Protein AF-A0A836TIP9-F1 (afdb_monomer)

Radius of gyration: 19.66 Å; Cα contacts (8 Å, |Δi|>4): 374; chains: 1; bounding box: 42×59×62 Å

Foldseek 3Di:
DDDDDDDDDDDDDDDPDPPFPFAAAEPVPNPFFFWPHWGKDADPPFQQQDKWKWFKAAAQDQADWIKIFTDPPVLHGPPDIDTWDQDPVQKIFADDDGHRDIDIDHSRIDITIIGDLQRRQVSVVARGWTKDWDDDPPHRIYIHTDTD

Solvent-accessible surface area (backbone atoms only — not comparable to full-atom values): 8125 Å² total; per-residue (Å²): 137,86,86,82,81,86,80,84,80,83,81,82,81,78,81,78,81,77,79,71,74,64,39,75,40,46,94,61,35,64,83,46,53,31,52,74,10,12,39,86,43,65,58,97,84,58,42,69,91,37,74,40,24,35,28,20,72,57,19,63,40,61,76,48,44,27,26,43,36,27,25,44,97,84,66,49,75,68,81,49,66,46,36,26,38,61,44,97,87,45,32,30,40,37,53,59,71,30,54,70,43,75,46,74,20,64,42,31,39,42,63,35,30,31,29,38,19,34,48,28,22,39,67,70,75,36,81,32,32,38,42,38,81,35,73,11,85,91,24,88,45,10,17,24,34,48,64,81

Secondary structure (DSSP, 8-state):
---PPP----------------BPPPTTTTTSTTEEEE--B--TT--TTSEEEEEESS-S-TTS--EEEEE-TTS-EEEEEEE-EE-TTSPEEE--S-BT--EEEETTBB--EEE-HHHHHHHTT-S-EEEEEEEETTEEEEEEEEE-

Sequence (148 aa):
MTYIKPVILTVLLFATYVYADTGKPSSGAKNMSGAFGTFEFAPDDHMPDDTTWWKDSDGVAPGVAGCHIGTDDKGTPNGRMFGEACLPNGLLVESNPGKDELHSHKHDFGHPDTFDCNAWCIGNGKNSGSCKVAAAPPCSQSAICACE

Nearest PDB structures (foldseek):
  5euv-assembly1_B  TM=2.109E-01  e=4.723E+00  Paracoccus sp. 32d

Mean predicted aligned error: 7.48 Å

Structure (mmCIF, N/CA/C/O backbone):
data_AF-A0A836TIP9-F1
#
_entry.id   AF-A0A836TIP9-F1
#
loop_
_atom_site.group_PDB
_atom_site.id
_atom_site.type_symbol
_atom_site.label_atom_id
_atom_site.label_alt_id
_atom_site.label_comp_id
_atom_site.label_asym_id
_atom_site.label_entity_id
_atom_site.label_seq_id
_atom_site.pdbx_PDB_ins_code
_atom_site.Cartn_x
_atom_site.Cartn_y
_atom_site.Cartn_z
_atom_site.occupancy
_atom_site.B_iso_or_equiv
_atom_site.auth_seq_id
_atom_site.auth_comp_id
_atom_site.auth_asym_id
_atom_site.auth_atom_id
_atom_site.pdbx_PDB_model_num
ATOM 1 N N . MET A 1 1 ? 24.461 -46.165 44.485 1.00 49.03 1 MET A N 1
ATOM 2 C CA . MET A 1 1 ? 23.328 -45.369 43.965 1.00 49.03 1 MET A CA 1
ATOM 3 C C . MET A 1 1 ? 23.786 -43.924 43.889 1.00 49.03 1 MET A C 1
ATOM 5 O O . MET A 1 1 ? 23.919 -43.288 44.925 1.00 49.03 1 MET A O 1
ATOM 9 N N . THR A 1 2 ? 24.134 -43.449 42.695 1.00 46.78 2 THR A N 1
ATOM 10 C CA . THR A 1 2 ? 24.711 -42.112 42.483 1.00 46.78 2 THR A CA 1
ATOM 11 C C . THR A 1 2 ? 23.613 -41.200 41.945 1.00 46.78 2 THR A C 1
ATOM 13 O O . THR A 1 2 ? 23.052 -41.472 40.888 1.00 46.78 2 THR A O 1
ATOM 16 N N . TYR A 1 3 ? 23.254 -40.172 42.713 1.00 53.59 3 TYR A N 1
ATOM 17 C CA . TYR A 1 3 ? 22.139 -39.269 42.429 1.00 53.59 3 TYR A CA 1
ATOM 18 C C . TYR A 1 3 ? 22.643 -38.079 41.600 1.00 53.59 3 TYR A C 1
ATOM 20 O O . TYR A 1 3 ? 23.408 -37.257 42.103 1.00 53.59 3 TYR A O 1
ATOM 28 N N . ILE A 1 4 ? 22.250 -37.995 40.327 1.00 57.66 4 ILE A N 1
ATOM 29 C CA . ILE A 1 4 ? 22.597 -36.882 39.430 1.00 57.66 4 ILE A CA 1
ATOM 30 C C . ILE A 1 4 ? 21.482 -35.834 39.532 1.00 57.66 4 ILE A C 1
ATOM 32 O O . ILE A 1 4 ? 20.326 -36.123 39.227 1.00 57.66 4 ILE A O 1
ATOM 36 N N . LYS A 1 5 ? 21.812 -34.623 39.997 1.00 50.84 5 LYS A N 1
ATOM 37 C CA . LYS A 1 5 ? 20.870 -33.493 40.043 1.00 50.84 5 LYS A CA 1
ATOM 38 C C . LYS A 1 5 ? 20.719 -32.872 38.645 1.00 50.84 5 LYS A C 1
ATOM 40 O O . LYS A 1 5 ? 21.742 -32.592 38.022 1.00 50.84 5 LYS A O 1
ATOM 45 N N . PRO A 1 6 ? 19.493 -32.596 38.168 1.00 57.94 6 PRO A N 1
ATOM 46 C CA . PRO A 1 6 ? 19.292 -31.856 36.930 1.00 57.94 6 PRO A CA 1
ATOM 47 C C . PRO A 1 6 ? 19.599 -30.368 37.147 1.00 57.94 6 PRO A C 1
ATOM 49 O O . PRO A 1 6 ? 19.081 -29.740 38.071 1.00 57.94 6 PRO A O 1
ATOM 52 N N . VAL A 1 7 ? 20.452 -29.809 36.289 1.00 65.69 7 VAL A N 1
ATOM 53 C CA . VAL A 1 7 ? 20.685 -28.364 36.184 1.00 65.69 7 VAL A CA 1
ATOM 54 C C . VAL A 1 7 ? 19.628 -27.810 35.234 1.00 65.69 7 VAL A C 1
ATOM 56 O O . VAL A 1 7 ? 19.637 -28.115 34.044 1.00 65.69 7 VAL A O 1
ATOM 59 N N . ILE A 1 8 ? 18.692 -27.028 35.768 1.00 61.84 8 ILE A N 1
ATOM 60 C CA . ILE A 1 8 ? 17.703 -26.297 34.973 1.00 61.84 8 ILE A CA 1
ATOM 61 C C . ILE A 1 8 ? 18.409 -25.063 34.406 1.00 61.84 8 ILE A C 1
ATOM 63 O O . ILE A 1 8 ? 18.717 -24.123 35.136 1.00 61.84 8 ILE A O 1
ATOM 67 N N . LEU A 1 9 ? 18.711 -25.100 33.109 1.00 58.06 9 LEU A N 1
ATOM 68 C CA . LEU A 1 9 ? 19.253 -23.971 32.360 1.00 58.06 9 LEU A CA 1
ATOM 69 C C . LEU A 1 9 ? 18.089 -23.089 31.891 1.00 58.06 9 LEU A C 1
ATOM 71 O O . LEU A 1 9 ? 17.442 -23.377 30.886 1.00 58.06 9 LEU A O 1
ATOM 75 N N . THR A 1 10 ? 17.804 -22.025 32.636 1.00 62.22 10 THR A N 1
ATOM 76 C CA . THR A 1 10 ? 16.817 -21.012 32.248 1.00 62.22 10 THR A CA 1
ATOM 77 C C . THR A 1 10 ? 17.417 -20.122 31.160 1.00 62.22 10 THR A C 1
ATOM 79 O O . THR A 1 10 ? 18.229 -19.244 31.442 1.00 62.22 10 THR A O 1
ATOM 82 N N . VAL A 1 11 ? 17.039 -20.358 29.904 1.00 58.16 11 VAL A N 1
ATOM 83 C CA . VAL A 1 11 ? 17.400 -19.489 28.776 1.00 58.16 11 VAL A CA 1
ATOM 84 C C . VAL A 1 11 ? 16.455 -18.285 28.780 1.00 58.16 11 VAL A C 1
ATOM 86 O O . VAL A 1 11 ? 15.288 -18.393 28.410 1.00 58.16 11 VAL A O 1
ATOM 89 N N . LEU A 1 12 ? 16.955 -17.137 29.238 1.00 53.97 12 LEU A N 1
ATOM 90 C CA . LEU A 1 12 ? 16.297 -15.837 29.096 1.00 53.97 12 LEU A CA 1
ATOM 91 C C . LEU A 1 12 ? 16.395 -15.389 27.631 1.00 53.97 12 LEU A C 1
ATOM 93 O O . LEU A 1 12 ? 17.430 -14.898 27.186 1.00 53.97 12 LEU A O 1
ATOM 97 N N . LEU A 1 13 ? 15.310 -15.581 26.880 1.00 55.62 13 LEU A N 1
ATOM 98 C CA . LEU A 1 13 ? 15.111 -14.990 25.558 1.00 55.62 13 LEU A CA 1
ATOM 99 C C . LEU A 1 13 ? 14.808 -13.495 25.728 1.00 55.62 13 LEU A C 1
ATOM 101 O O . LEU A 1 13 ? 13.690 -13.109 26.065 1.00 55.62 13 LEU A O 1
ATOM 105 N N . PHE A 1 14 ? 15.814 -12.650 25.509 1.00 46.56 14 PHE A N 1
ATOM 106 C CA . PHE A 1 14 ? 15.609 -11.217 25.330 1.00 46.56 14 PHE A CA 1
ATOM 107 C C . PHE A 1 14 ? 15.032 -10.981 23.931 1.00 46.56 14 PHE A C 1
ATOM 109 O O . PHE A 1 14 ? 15.737 -11.109 22.934 1.00 46.56 14 PHE A O 1
ATOM 116 N N . ALA A 1 15 ? 13.742 -10.652 23.856 1.00 51.72 15 ALA A N 1
ATOM 117 C CA . ALA A 1 15 ? 13.136 -10.131 22.638 1.00 51.72 15 ALA A CA 1
ATOM 118 C C . ALA A 1 15 ? 13.624 -8.690 22.432 1.00 51.72 15 ALA A C 1
ATOM 120 O O . ALA A 1 15 ? 13.203 -7.770 23.133 1.00 51.72 15 ALA A O 1
ATOM 121 N N . THR A 1 16 ? 14.549 -8.491 21.498 1.00 42.03 16 THR A N 1
ATOM 122 C CA . THR A 1 16 ? 14.927 -7.158 21.027 1.00 42.03 16 THR A CA 1
ATOM 123 C C . THR A 1 16 ? 13.823 -6.650 20.104 1.00 42.03 16 THR A C 1
ATOM 125 O O . THR A 1 16 ? 13.744 -7.062 18.949 1.00 42.03 16 THR A O 1
ATOM 128 N N . TYR A 1 17 ? 12.953 -5.776 20.610 1.00 46.53 17 TYR A N 1
ATOM 129 C CA . TYR A 1 17 ? 12.055 -4.992 19.764 1.00 46.53 17 TYR A CA 1
ATOM 130 C C . TYR A 1 17 ? 12.893 -3.936 19.045 1.00 46.53 17 TYR A C 1
ATOM 132 O O . TYR A 1 17 ? 13.290 -2.936 19.642 1.00 46.53 17 TYR A O 1
ATOM 140 N N . VAL A 1 18 ? 13.205 -4.180 17.775 1.00 46.28 18 VAL A N 1
ATOM 141 C CA . VAL A 1 18 ? 13.721 -3.139 16.887 1.00 46.28 18 VAL A CA 1
ATOM 142 C C . VAL A 1 18 ? 12.544 -2.205 16.614 1.00 46.28 18 VAL A C 1
ATOM 144 O O . VAL A 1 18 ? 11.638 -2.550 15.861 1.00 46.28 18 VAL A O 1
ATOM 147 N N . TYR A 1 19 ? 12.508 -1.054 17.287 1.00 47.47 19 TYR A N 1
ATOM 148 C CA . TYR A 1 19 ? 11.663 0.055 16.853 1.00 47.47 19 TYR A CA 1
ATOM 149 C C . TYR A 1 19 ? 12.252 0.540 15.530 1.00 47.47 19 TYR A C 1
ATOM 151 O O . TYR A 1 19 ? 13.293 1.194 15.524 1.00 47.47 19 TYR A O 1
ATOM 159 N N . ALA A 1 20 ? 11.639 0.146 14.414 1.00 53.72 20 ALA A N 1
ATOM 160 C CA . ALA A 1 20 ? 11.906 0.785 13.137 1.00 53.72 20 ALA A CA 1
ATOM 161 C C . ALA A 1 20 ? 11.598 2.281 13.301 1.00 53.72 20 ALA A C 1
ATOM 163 O O . ALA A 1 20 ? 10.535 2.629 13.819 1.00 53.72 20 ALA A O 1
ATOM 164 N N . ASP A 1 21 ? 12.542 3.147 12.929 1.00 56.69 21 ASP A N 1
ATOM 165 C CA . ASP A 1 21 ? 12.323 4.593 12.889 1.00 56.69 21 ASP A CA 1
ATOM 166 C C . ASP A 1 21 ? 11.126 4.850 11.966 1.00 56.69 21 ASP A C 1
ATOM 168 O O . ASP A 1 21 ? 11.214 4.674 10.749 1.00 56.69 21 ASP A O 1
ATOM 172 N N . THR A 1 22 ? 9.976 5.204 12.540 1.00 69.75 22 THR A N 1
ATOM 173 C CA . THR A 1 22 ? 8.796 5.529 11.745 1.00 69.75 22 THR A CA 1
ATOM 174 C C . THR A 1 22 ? 9.031 6.889 11.100 1.00 69.75 22 THR A C 1
ATOM 176 O O . THR A 1 22 ? 9.072 7.918 11.784 1.00 69.75 22 THR A O 1
ATOM 179 N N . GLY A 1 23 ? 9.197 6.899 9.781 1.00 89.25 23 GLY A N 1
ATOM 180 C CA . GLY A 1 23 ? 9.174 8.111 8.977 1.00 89.25 23 GLY A CA 1
ATOM 181 C C . GLY A 1 23 ? 7.824 8.821 9.085 1.00 89.25 23 GLY A C 1
ATOM 182 O O . GLY A 1 23 ? 6.843 8.285 9.597 1.00 89.25 23 GLY A O 1
ATOM 183 N N . LYS A 1 24 ? 7.753 10.062 8.601 1.00 94.94 24 LYS A N 1
ATOM 184 C CA . LYS A 1 24 ? 6.472 10.782 8.533 1.00 94.94 24 LYS A CA 1
ATOM 185 C C . LYS A 1 24 ? 5.544 10.081 7.536 1.00 94.94 24 LYS A C 1
ATOM 187 O O . LYS A 1 24 ? 6.061 9.578 6.543 1.00 94.94 24 LYS A O 1
ATOM 192 N N . PRO A 1 25 ? 4.216 10.113 7.739 1.00 96.94 25 PRO A N 1
ATOM 193 C CA . PRO A 1 25 ? 3.302 9.540 6.762 1.00 96.94 25 PRO A CA 1
ATOM 194 C C . PRO A 1 25 ? 3.483 10.172 5.377 1.00 96.94 25 PRO A C 1
ATOM 196 O O . PRO A 1 25 ? 3.861 11.351 5.266 1.00 96.94 25 PRO A O 1
ATOM 199 N N . SER A 1 26 ? 3.176 9.406 4.334 1.00 96.44 26 SER A N 1
ATOM 200 C CA . SER A 1 26 ? 3.235 9.859 2.946 1.00 96.44 26 SER A CA 1
ATOM 201 C C . SER A 1 26 ? 2.318 11.058 2.681 1.00 96.44 26 SER A C 1
ATOM 203 O O . SER A 1 26 ? 1.470 11.449 3.490 1.00 96.44 26 SER A O 1
ATOM 205 N N . SER A 1 27 ? 2.471 11.678 1.509 1.00 95.75 27 SER A N 1
ATOM 206 C CA . SER A 1 27 ? 1.610 12.786 1.080 1.00 95.75 27 SER A CA 1
ATOM 207 C C . SER A 1 27 ? 0.122 12.422 1.096 1.00 95.75 27 SER A C 1
ATOM 209 O O . SER A 1 27 ? -0.679 13.290 1.458 1.00 95.75 27 SER A O 1
ATOM 211 N N . GLY A 1 28 ? -0.220 11.178 0.742 1.00 95.31 28 GLY A N 1
ATOM 212 C CA . GLY A 1 28 ? -1.579 10.637 0.792 1.00 95.31 28 GLY A CA 1
ATOM 213 C C . GLY A 1 28 ? -2.066 10.401 2.222 1.00 95.31 28 GLY A C 1
ATOM 214 O O . GLY A 1 28 ? -3.196 10.758 2.547 1.00 95.31 28 GLY A O 1
ATOM 215 N N . ALA A 1 29 ? -1.193 9.913 3.108 1.00 97.44 29 ALA A N 1
ATOM 216 C CA . ALA A 1 29 ? -1.560 9.517 4.468 1.00 97.44 29 ALA A CA 1
ATOM 217 C C . ALA A 1 29 ? -1.519 10.643 5.520 1.00 97.44 29 ALA A C 1
ATOM 219 O O . ALA A 1 29 ? -2.219 10.567 6.526 1.00 97.44 29 ALA A O 1
ATOM 220 N N . LYS A 1 30 ? -0.733 11.712 5.326 1.00 96.06 30 LYS A N 1
ATOM 221 C CA . LYS A 1 30 ? -0.373 12.704 6.376 1.00 96.06 30 LYS A CA 1
ATOM 222 C C . LYS A 1 30 ? -1.511 13.376 7.148 1.00 96.06 30 LYS A C 1
ATOM 224 O O . LYS A 1 30 ? -1.259 13.923 8.215 1.00 96.06 30 LYS A O 1
ATOM 229 N N . ASN A 1 31 ? -2.728 13.385 6.611 1.00 96.75 31 ASN A N 1
ATOM 230 C CA . ASN A 1 31 ? -3.899 13.984 7.259 1.00 96.75 31 ASN A CA 1
ATOM 231 C C . ASN A 1 31 ? -4.996 12.953 7.569 1.00 96.75 31 ASN A C 1
ATOM 233 O O . ASN A 1 31 ? -6.099 13.334 7.960 1.00 96.75 31 ASN A O 1
ATOM 237 N N . MET A 1 32 ? -4.726 11.665 7.363 1.00 98.00 32 MET A N 1
ATOM 238 C CA . MET A 1 32 ? -5.675 10.589 7.617 1.00 98.00 32 MET A CA 1
ATOM 239 C C . MET A 1 32 ? -5.589 10.156 9.079 1.00 98.00 32 MET A C 1
ATOM 241 O O . MET A 1 32 ? -4.506 10.002 9.644 1.00 98.00 32 MET A O 1
ATOM 245 N N . SER A 1 33 ? -6.744 9.943 9.708 1.00 98.19 33 SER A N 1
ATOM 246 C CA . SER A 1 33 ? -6.790 9.360 11.048 1.00 98.19 33 SER A CA 1
ATOM 247 C C . SER A 1 33 ? -6.138 7.979 11.047 1.00 98.19 33 SER A C 1
ATOM 249 O O . SER A 1 33 ? -6.327 7.205 10.116 1.00 98.19 33 SER A O 1
ATOM 251 N N . GLY A 1 34 ? -5.368 7.675 12.090 1.00 97.69 34 GLY A N 1
ATOM 252 C CA . GLY A 1 34 ? -4.674 6.394 12.219 1.00 97.69 34 GLY A CA 1
ATOM 253 C C . GLY A 1 34 ? -3.371 6.267 11.429 1.00 97.69 34 GLY A C 1
ATOM 254 O O . GLY A 1 34 ? -2.675 5.286 11.653 1.00 97.69 34 GLY A O 1
ATOM 255 N N . ALA A 1 35 ? -2.989 7.228 10.582 1.00 97.88 35 ALA A N 1
ATOM 256 C CA . ALA A 1 35 ? -1.685 7.198 9.919 1.00 97.88 35 ALA A CA 1
ATOM 257 C C . ALA A 1 35 ? -0.549 7.386 10.944 1.00 97.88 35 ALA A C 1
ATOM 259 O O . ALA A 1 35 ? -0.401 8.463 11.529 1.00 97.88 35 ALA A O 1
ATOM 260 N N . PHE A 1 36 ? 0.252 6.343 11.168 1.00 95.31 36 PHE A N 1
ATOM 261 C CA . PHE A 1 36 ? 1.358 6.350 12.131 1.00 95.31 36 PHE A CA 1
ATOM 262 C C . PHE A 1 36 ? 2.671 6.849 11.536 1.00 95.31 36 PHE A C 1
ATOM 264 O O . PHE A 1 36 ? 3.477 7.450 12.244 1.00 95.31 36 PHE A O 1
ATOM 271 N N . GLY A 1 37 ? 2.878 6.622 10.244 1.00 95.62 37 GLY A N 1
ATOM 272 C CA . GLY A 1 37 ? 4.136 6.922 9.581 1.00 95.62 37 GLY A CA 1
ATOM 273 C C . GLY A 1 37 ? 4.510 5.861 8.568 1.00 95.62 37 GLY A C 1
ATOM 274 O O . GLY A 1 37 ? 3.783 4.887 8.386 1.00 95.62 37 GLY A O 1
ATOM 275 N N . THR A 1 38 ? 5.663 6.044 7.942 1.00 96.62 38 THR A N 1
ATOM 276 C CA . THR A 1 38 ? 6.239 5.059 7.028 1.00 96.62 38 THR A CA 1
ATOM 277 C C . THR A 1 38 ? 7.329 4.250 7.716 1.00 96.62 38 THR A C 1
ATOM 279 O O . THR A 1 38 ? 7.915 4.701 8.697 1.00 96.62 38 THR A O 1
ATOM 282 N N . PHE A 1 39 ? 7.677 3.090 7.178 1.00 95.12 39 PHE A N 1
ATOM 283 C CA . PHE A 1 39 ? 8.872 2.347 7.587 1.00 95.12 39 PHE A CA 1
ATOM 284 C C . PHE A 1 39 ? 9.564 1.766 6.360 1.00 95.12 39 PHE A C 1
ATOM 286 O O . PHE A 1 39 ? 8.929 1.575 5.330 1.00 95.12 39 PHE A O 1
ATOM 293 N N . GLU A 1 40 ? 10.863 1.510 6.463 1.00 95.44 40 GLU A N 1
ATOM 294 C CA . GLU A 1 40 ? 11.612 0.872 5.384 1.00 95.44 40 GLU A CA 1
ATOM 295 C C . GLU A 1 40 ? 11.208 -0.605 5.260 1.00 95.44 40 GLU A C 1
ATOM 297 O O . GLU A 1 40 ? 11.203 -1.345 6.248 1.00 95.44 40 GLU A O 1
ATOM 302 N N . PHE A 1 41 ? 10.868 -1.033 4.047 1.00 94.25 41 PHE A N 1
ATOM 303 C CA . PHE A 1 41 ? 10.451 -2.400 3.748 1.00 94.25 41 PHE A CA 1
ATOM 304 C C . PHE A 1 41 ? 11.129 -2.909 2.478 1.00 94.25 41 PHE A C 1
ATOM 306 O O . PHE A 1 41 ? 11.214 -2.190 1.485 1.00 94.25 41 PHE A O 1
ATOM 313 N N . ALA A 1 42 ? 11.562 -4.167 2.505 1.00 94.00 42 ALA A N 1
ATOM 314 C CA . ALA A 1 42 ? 12.038 -4.899 1.340 1.00 94.00 42 ALA A CA 1
ATOM 315 C C . ALA A 1 42 ? 11.129 -6.115 1.100 1.00 94.00 42 ALA A C 1
ATOM 317 O O . ALA A 1 42 ? 10.801 -6.808 2.068 1.00 94.00 42 ALA A O 1
ATOM 318 N N . PRO A 1 43 ? 10.741 -6.398 -0.155 1.00 92.06 43 PRO A N 1
ATOM 319 C CA . PRO A 1 43 ? 9.979 -7.598 -0.482 1.00 92.06 43 PRO A CA 1
ATOM 320 C C . PRO A 1 43 ? 10.846 -8.862 -0.360 1.00 92.06 43 PRO A C 1
ATOM 322 O O . PRO A 1 43 ? 12.073 -8.793 -0.352 1.00 92.06 43 PRO A O 1
ATOM 325 N N . ASP A 1 44 ? 10.220 -10.040 -0.307 1.00 91.19 44 ASP A N 1
ATOM 326 C CA . ASP A 1 44 ? 10.933 -11.322 -0.159 1.00 91.19 44 ASP A CA 1
ATOM 327 C C . ASP A 1 44 ? 11.899 -11.622 -1.323 1.00 91.19 44 ASP A C 1
ATOM 329 O O . ASP A 1 44 ? 12.903 -12.314 -1.149 1.00 91.19 44 ASP A O 1
ATOM 333 N N . ASP A 1 45 ? 11.606 -11.097 -2.514 1.00 92.81 45 ASP A N 1
ATOM 334 C CA . 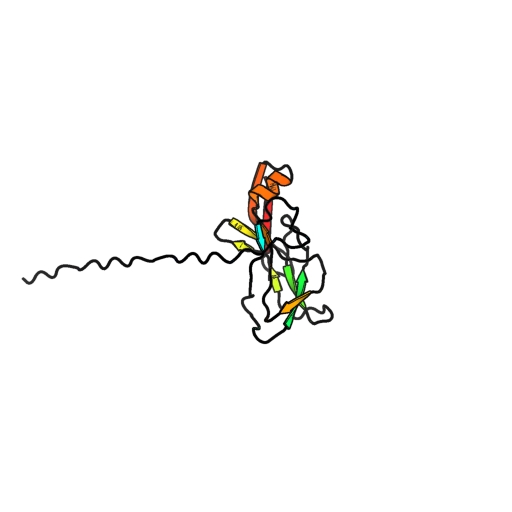ASP A 1 45 ? 12.423 -11.200 -3.725 1.00 92.81 45 ASP A CA 1
ATOM 335 C C . ASP A 1 45 ? 13.352 -9.985 -3.917 1.00 92.81 45 ASP A C 1
ATOM 337 O O . ASP A 1 45 ? 13.627 -9.574 -5.045 1.00 92.81 45 ASP A O 1
ATOM 341 N N . HIS A 1 46 ? 13.817 -9.420 -2.800 1.00 95.69 46 HIS A N 1
ATOM 342 C CA . HIS A 1 46 ? 14.628 -8.209 -2.715 1.00 95.69 46 HIS A CA 1
ATOM 343 C C . HIS A 1 46 ? 15.802 -8.152 -3.708 1.00 95.69 46 HIS A C 1
ATOM 345 O O . HIS A 1 46 ? 16.606 -9.085 -3.805 1.00 95.69 46 HIS A O 1
ATOM 351 N N . MET A 1 47 ? 15.955 -7.002 -4.371 1.00 96.00 47 MET A N 1
ATOM 352 C CA . MET A 1 47 ? 17.037 -6.708 -5.320 1.00 96.00 47 MET A CA 1
ATOM 353 C C . MET A 1 47 ? 17.937 -5.560 -4.808 1.00 96.00 47 MET A C 1
ATOM 355 O O . MET A 1 47 ? 17.763 -4.409 -5.212 1.00 96.00 47 MET A O 1
ATOM 359 N N . PRO A 1 48 ? 18.923 -5.836 -3.931 1.00 94.81 48 PRO A N 1
ATOM 360 C CA . PRO A 1 48 ? 19.651 -4.798 -3.184 1.00 94.81 48 PRO A CA 1
ATOM 361 C C . PRO A 1 48 ? 20.517 -3.878 -4.056 1.00 94.81 48 PRO A C 1
ATOM 363 O O . PRO A 1 48 ? 20.809 -2.745 -3.674 1.00 94.81 48 PRO A O 1
ATOM 366 N N . ASP A 1 49 ? 20.938 -4.344 -5.230 1.00 97.19 49 ASP A N 1
ATOM 367 C CA . ASP A 1 49 ? 21.812 -3.589 -6.133 1.00 97.19 49 ASP A CA 1
ATOM 368 C C . ASP A 1 49 ? 21.036 -2.817 -7.217 1.00 97.19 49 ASP A C 1
ATOM 370 O O . ASP A 1 49 ? 21.638 -2.055 -7.977 1.00 97.19 49 ASP A O 1
ATOM 374 N N . ASP A 1 50 ? 19.706 -2.953 -7.260 1.00 95.94 50 ASP A N 1
ATOM 375 C CA . ASP A 1 50 ? 18.867 -2.416 -8.330 1.00 95.94 50 ASP A CA 1
ATOM 376 C C . ASP A 1 50 ? 17.978 -1.247 -7.880 1.00 95.94 50 ASP A C 1
ATOM 378 O O . ASP A 1 50 ? 17.607 -1.080 -6.716 1.00 95.94 50 ASP A O 1
ATOM 382 N N . THR A 1 51 ? 17.618 -0.403 -8.849 1.00 97.56 51 THR A N 1
ATOM 383 C CA . THR A 1 51 ? 16.462 0.491 -8.718 1.00 97.56 51 THR A CA 1
ATOM 384 C C . THR A 1 51 ? 15.272 -0.189 -9.363 1.00 97.56 51 THR A C 1
ATOM 386 O O . THR A 1 51 ? 15.290 -0.474 -10.561 1.00 97.56 51 THR A O 1
ATOM 389 N N . THR A 1 52 ? 14.242 -0.437 -8.571 1.00 98.19 52 THR A N 1
ATOM 390 C CA . THR A 1 52 ? 13.033 -1.130 -9.010 1.00 98.19 52 THR A CA 1
ATOM 391 C C . THR A 1 52 ? 11.894 -0.134 -9.151 1.00 98.19 52 THR A C 1
ATOM 393 O O . THR A 1 52 ? 11.950 0.970 -8.609 1.00 98.19 52 THR A O 1
ATOM 396 N N . TRP A 1 53 ? 10.892 -0.480 -9.951 1.00 98.50 53 TRP A N 1
ATOM 397 C CA . TRP A 1 53 ? 9.783 0.407 -10.280 1.00 98.50 53 TRP A CA 1
ATOM 398 C C . TRP A 1 53 ? 8.473 -0.259 -9.930 1.00 98.50 53 TRP A C 1
ATOM 400 O O . TRP A 1 53 ? 8.327 -1.469 -10.109 1.00 98.50 53 TRP A O 1
ATOM 410 N N . TRP A 1 54 ? 7.537 0.535 -9.431 1.00 98.19 54 TRP A N 1
ATOM 411 C CA . TRP A 1 54 ? 6.302 0.022 -8.876 1.00 98.19 54 TRP A CA 1
ATOM 412 C C . TRP A 1 54 ? 5.130 0.952 -9.146 1.00 98.19 54 TRP A C 1
ATOM 414 O O . TRP A 1 54 ? 5.286 2.159 -9.366 1.00 98.19 54 TRP A O 1
ATOM 424 N N . LYS A 1 55 ? 3.939 0.363 -9.112 1.00 97.94 55 LYS A N 1
ATOM 425 C CA . LYS A 1 55 ? 2.653 1.053 -9.093 1.00 97.94 55 LYS A CA 1
ATOM 426 C C . LYS A 1 55 ? 1.774 0.451 -8.023 1.00 97.94 55 LYS A C 1
ATOM 428 O O . LYS A 1 55 ? 1.854 -0.743 -7.751 1.00 97.94 55 LYS A O 1
ATOM 433 N N . ASP A 1 56 ? 0.892 1.280 -7.499 1.00 96.88 56 ASP A N 1
ATOM 434 C CA . ASP A 1 56 ? -0.107 0.848 -6.543 1.00 96.88 56 ASP A CA 1
ATOM 435 C C . ASP A 1 56 ? -1.497 0.754 -7.184 1.00 96.88 56 ASP A C 1
ATOM 437 O O . ASP A 1 56 ? -1.853 1.569 -8.039 1.00 96.88 56 ASP A O 1
ATOM 441 N N . SER A 1 57 ? -2.283 -0.247 -6.806 1.00 97.44 57 SER A N 1
ATOM 442 C CA . SER A 1 57 ? -3.575 -0.543 -7.437 1.00 97.44 57 SER A CA 1
ATOM 443 C C . SER A 1 57 ? -4.726 0.338 -6.938 1.00 97.44 57 SER A C 1
ATOM 445 O O . SER A 1 57 ? -5.738 0.523 -7.628 1.00 97.44 57 SER A O 1
ATOM 447 N N . ASP A 1 58 ? -4.576 0.896 -5.749 1.00 96.81 58 ASP A N 1
ATOM 448 C CA . ASP A 1 58 ? -5.576 1.652 -4.999 1.00 96.81 58 ASP A CA 1
ATOM 449 C C . ASP A 1 58 ? -5.001 2.922 -4.372 1.00 96.81 58 ASP A C 1
ATOM 451 O O . ASP A 1 58 ? -5.758 3.876 -4.168 1.00 96.81 58 ASP A O 1
ATOM 455 N N . GLY A 1 59 ? -3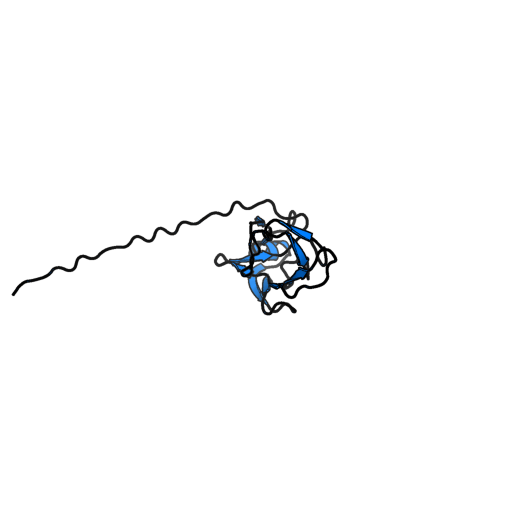.675 3.004 -4.225 1.00 96.62 59 GLY A N 1
ATOM 456 C CA . GLY A 1 59 ? -3.025 4.125 -3.557 1.00 96.62 59 GLY A CA 1
ATOM 457 C C . GLY A 1 59 ? -3.278 4.051 -2.057 1.00 96.62 59 GLY A C 1
ATOM 458 O O . GLY A 1 59 ? -3.701 3.026 -1.557 1.00 96.62 59 GLY A O 1
ATOM 459 N N . VAL A 1 60 ? -3.117 5.175 -1.353 1.00 97.94 60 VAL A N 1
ATOM 460 C CA . VAL A 1 60 ? -3.399 5.225 0.091 1.00 97.94 60 VAL A CA 1
ATOM 461 C C . VAL A 1 60 ? -4.915 5.203 0.343 1.00 97.94 60 VAL A C 1
ATOM 463 O O . VAL A 1 60 ? -5.577 6.250 0.388 1.00 97.94 60 VAL A O 1
ATOM 466 N N . ALA A 1 61 ? -5.475 4.013 0.501 1.00 98.19 61 ALA A N 1
ATOM 467 C CA . ALA A 1 61 ? -6.874 3.705 0.723 1.00 98.19 61 ALA A CA 1
ATOM 468 C C . ALA A 1 61 ? -7.075 2.526 1.712 1.00 98.19 61 ALA A C 1
ATOM 470 O O . ALA A 1 61 ? -7.637 1.511 1.310 1.00 98.19 61 ALA A O 1
ATOM 471 N N . PRO A 1 62 ? -6.881 2.708 3.040 1.00 98.44 62 PRO A N 1
ATOM 472 C CA . PRO A 1 62 ? -6.939 1.623 4.035 1.00 98.44 62 PRO A CA 1
ATOM 473 C C . PRO A 1 62 ? -8.218 0.779 4.079 1.00 98.44 62 PRO A C 1
ATOM 475 O O . PRO A 1 62 ? -8.248 -0.273 4.701 1.00 98.44 62 PRO A O 1
ATOM 478 N N . GLY A 1 63 ? -9.323 1.238 3.490 1.00 98.38 63 GLY A N 1
ATOM 479 C CA . GLY A 1 63 ? -10.568 0.466 3.389 1.00 98.38 63 GLY A CA 1
ATOM 480 C C . GLY A 1 63 ? -10.682 -0.403 2.131 1.00 98.38 63 GLY A C 1
ATOM 481 O O . GLY A 1 63 ? -11.712 -1.054 1.943 1.00 98.38 63 GLY A O 1
ATOM 482 N N . VAL A 1 64 ? -9.691 -0.367 1.246 1.00 98.31 64 VAL A N 1
ATOM 483 C CA . VAL A 1 64 ? -9.623 -1.068 -0.037 1.00 98.31 64 VAL A CA 1
ATOM 484 C C . VAL A 1 64 ? -8.394 -1.962 0.006 1.00 98.31 64 VAL A C 1
ATOM 486 O O . VAL A 1 64 ? -7.407 -1.609 0.621 1.00 98.31 64 VAL A O 1
ATOM 489 N N . ALA A 1 65 ? -8.508 -3.171 -0.541 1.00 97.75 65 ALA A N 1
ATOM 490 C CA . ALA A 1 65 ? -7.403 -4.115 -0.515 1.00 97.75 65 ALA A CA 1
ATOM 491 C C . ALA A 1 65 ? -6.472 -3.818 -1.692 1.00 97.75 65 ALA A C 1
ATOM 493 O O . ALA A 1 65 ? -6.882 -4.022 -2.845 1.00 97.75 65 ALA A O 1
ATOM 494 N N . GLY A 1 66 ? -5.249 -3.393 -1.389 1.00 97.19 66 GLY A N 1
ATOM 495 C CA . GLY A 1 66 ? -4.272 -2.970 -2.380 1.00 97.19 66 GLY A CA 1
ATOM 496 C C . GLY A 1 66 ? -3.336 -4.055 -2.878 1.00 97.19 66 GLY A C 1
ATOM 497 O O . GLY A 1 66 ? -3.286 -5.180 -2.369 1.00 97.19 66 GLY A O 1
ATOM 498 N N . CYS A 1 67 ? -2.583 -3.724 -3.918 1.00 97.00 67 CYS A N 1
ATOM 499 C CA . CYS A 1 67 ? -1.547 -4.570 -4.489 1.00 97.00 67 CYS A CA 1
ATOM 500 C C . CYS A 1 67 ? -0.466 -3.681 -5.092 1.00 97.00 67 CYS A C 1
ATOM 502 O O . CYS A 1 67 ? -0.717 -2.910 -6.022 1.00 97.00 67 CYS A O 1
ATOM 504 N N . HIS A 1 68 ? 0.753 -3.847 -4.594 1.00 97.00 68 HIS A N 1
ATOM 505 C CA . HIS A 1 68 ? 1.929 -3.165 -5.093 1.00 97.00 68 HIS A CA 1
ATOM 506 C C . HIS A 1 68 ? 2.523 -3.986 -6.238 1.00 97.00 68 HIS A C 1
ATOM 508 O O . HIS A 1 68 ? 3.005 -5.104 -6.044 1.00 97.00 68 HIS A O 1
ATOM 514 N N . ILE A 1 69 ? 2.436 -3.462 -7.456 1.00 97.94 69 ILE A N 1
ATOM 515 C CA . ILE A 1 69 ? 2.734 -4.177 -8.698 1.00 97.94 69 ILE A CA 1
ATOM 516 C C . ILE A 1 69 ? 4.086 -3.714 -9.224 1.00 97.94 69 ILE A C 1
ATOM 518 O O . ILE A 1 69 ? 4.271 -2.534 -9.526 1.00 97.94 69 ILE A O 1
ATOM 522 N N . GLY A 1 70 ? 5.019 -4.651 -9.370 1.00 97.94 70 GLY A N 1
ATOM 523 C CA . GLY A 1 70 ? 6.338 -4.384 -9.924 1.00 97.94 70 GLY A CA 1
ATOM 524 C C . GLY A 1 70 ? 6.266 -4.139 -11.423 1.00 97.94 70 GLY A C 1
ATOM 525 O O . GLY A 1 70 ? 5.592 -4.860 -12.167 1.00 97.94 70 GLY A O 1
ATOM 526 N N . THR A 1 71 ? 6.983 -3.121 -11.881 1.00 98.44 71 THR A N 1
ATOM 527 C CA . THR A 1 71 ? 7.034 -2.691 -13.275 1.00 98.44 71 THR A CA 1
ATOM 528 C C . THR A 1 71 ? 8.464 -2.445 -13.760 1.00 98.44 71 THR A C 1
ATOM 530 O O . THR A 1 71 ? 9.433 -2.528 -13.005 1.00 98.44 71 THR A O 1
ATOM 533 N N . ASP A 1 72 ? 8.610 -2.155 -15.050 1.00 98.19 72 ASP A N 1
ATOM 534 C CA . ASP A 1 72 ? 9.763 -1.426 -15.583 1.00 98.19 72 ASP A CA 1
ATOM 535 C C . ASP A 1 72 ? 9.611 0.099 -15.377 1.00 98.19 72 ASP A C 1
ATOM 537 O O . ASP A 1 72 ? 8.609 0.579 -14.835 1.00 98.19 72 ASP A O 1
ATOM 541 N N . ASP A 1 73 ? 10.593 0.869 -15.850 1.00 98.19 73 ASP A N 1
ATOM 542 C CA . ASP A 1 73 ? 10.630 2.340 -15.803 1.00 98.19 73 ASP A CA 1
ATOM 543 C C . ASP A 1 73 ? 9.580 3.032 -16.694 1.00 98.19 73 ASP A C 1
ATOM 545 O O . ASP A 1 73 ? 9.456 4.258 -16.696 1.00 98.19 73 ASP A O 1
ATOM 549 N N . LYS A 1 74 ? 8.801 2.256 -17.452 1.00 98.06 74 LYS A N 1
ATOM 550 C CA . LYS A 1 74 ? 7.693 2.713 -18.302 1.00 98.06 74 LYS A CA 1
ATOM 551 C C . LYS A 1 74 ? 6.340 2.263 -17.756 1.00 98.06 74 LYS A C 1
ATOM 553 O O . LYS A 1 74 ? 5.303 2.580 -18.343 1.00 98.06 74 LYS A O 1
ATOM 558 N N . GLY A 1 75 ? 6.327 1.560 -16.625 1.00 97.50 75 GLY A N 1
ATOM 559 C CA . GLY A 1 75 ? 5.119 1.075 -15.978 1.00 97.50 75 GLY A CA 1
ATOM 560 C C . GLY A 1 75 ? 4.540 -0.203 -16.585 1.00 97.50 75 GLY A C 1
ATOM 561 O O . GLY A 1 75 ? 3.358 -0.468 -16.358 1.00 97.50 75 GLY A O 1
ATOM 562 N N . THR A 1 76 ? 5.325 -0.972 -17.344 1.00 98.25 76 THR A N 1
ATOM 563 C CA . THR A 1 76 ? 4.964 -2.317 -17.819 1.00 98.25 76 THR A CA 1
ATOM 564 C C . THR A 1 76 ? 5.166 -3.325 -16.688 1.00 98.25 76 THR A C 1
ATOM 566 O O . THR A 1 76 ? 6.280 -3.398 -16.172 1.00 98.25 76 THR A O 1
ATOM 569 N N . PRO A 1 77 ? 4.158 -4.130 -16.300 1.00 98.00 77 PRO A N 1
ATOM 570 C CA . PRO A 1 77 ? 4.317 -5.124 -15.240 1.00 98.00 77 PRO A CA 1
ATOM 571 C C . PRO A 1 77 ? 5.433 -6.137 -15.528 1.00 98.00 77 PRO A C 1
ATOM 573 O O . PRO A 1 77 ? 5.517 -6.670 -16.635 1.00 98.00 77 PRO A O 1
ATOM 576 N N . ASN A 1 78 ? 6.256 -6.436 -14.522 1.00 97.38 78 ASN A N 1
ATOM 577 C CA . ASN A 1 78 ? 7.397 -7.356 -14.630 1.00 97.38 78 ASN A CA 1
ATOM 578 C C . ASN A 1 78 ? 7.162 -8.715 -13.933 1.00 97.38 78 ASN A C 1
ATOM 580 O O . ASN A 1 78 ? 8.048 -9.565 -13.918 1.00 97.38 78 ASN A O 1
ATOM 584 N N . GLY A 1 79 ? 5.963 -8.923 -13.377 1.00 96.25 79 GLY A N 1
ATOM 585 C CA . GLY A 1 79 ? 5.558 -10.159 -12.703 1.00 96.25 79 GLY A CA 1
ATOM 586 C C . GLY A 1 79 ? 5.780 -10.172 -11.189 1.00 96.25 79 GLY A C 1
ATOM 587 O O . GLY A 1 79 ? 5.251 -11.064 -10.529 1.00 96.25 79 GLY A O 1
ATOM 588 N N . ARG A 1 80 ? 6.492 -9.188 -10.626 1.00 97.06 80 ARG A N 1
ATOM 589 C CA . ARG A 1 80 ? 6.600 -9.003 -9.173 1.00 97.06 80 ARG A CA 1
ATOM 590 C C . ARG A 1 80 ? 5.333 -8.345 -8.639 1.00 97.06 80 ARG A C 1
ATOM 592 O O . ARG A 1 80 ? 4.760 -7.474 -9.296 1.00 97.06 80 ARG A O 1
ATOM 599 N N . MET A 1 81 ? 4.897 -8.756 -7.456 1.00 96.06 81 MET A N 1
ATOM 600 C CA . MET A 1 81 ? 3.798 -8.113 -6.741 1.00 96.06 81 MET A CA 1
ATOM 601 C C . MET A 1 81 ? 3.790 -8.521 -5.272 1.00 96.06 81 MET A C 1
ATOM 603 O O . MET A 1 81 ? 4.141 -9.656 -4.947 1.00 96.06 81 MET A O 1
ATOM 607 N N . PHE A 1 82 ? 3.325 -7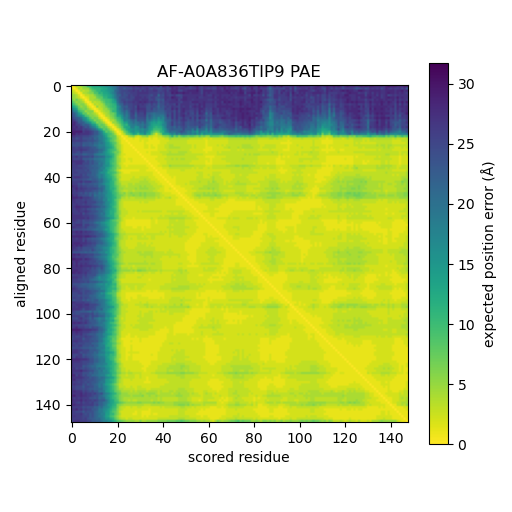.635 -4.402 1.00 94.19 82 PHE A N 1
ATOM 608 C CA . PHE A 1 82 ? 3.008 -7.965 -3.017 1.00 94.19 82 PHE A CA 1
ATOM 609 C C . PHE A 1 82 ? 1.782 -7.177 -2.562 1.00 94.19 82 PHE A C 1
ATOM 611 O O . PHE A 1 82 ? 1.571 -6.037 -2.974 1.00 94.19 82 PHE A O 1
ATOM 618 N N . GLY A 1 83 ? 0.935 -7.825 -1.769 1.00 96.31 83 GLY A N 1
ATOM 619 C CA . GLY A 1 83 ? -0.233 -7.179 -1.188 1.00 96.31 83 GLY A CA 1
ATOM 620 C C . GLY A 1 83 ? 0.118 -6.468 0.108 1.00 96.31 83 GLY A C 1
ATOM 621 O O . GLY A 1 83 ? 1.205 -6.634 0.667 1.00 96.31 83 GLY A O 1
ATOM 622 N N . GLU A 1 84 ? -0.849 -5.720 0.602 1.00 97.56 84 GLU A N 1
ATOM 623 C CA . GLU A 1 84 ? -0.812 -5.108 1.921 1.00 97.56 84 GLU A CA 1
ATOM 624 C C . GLU A 1 84 ? -0.931 -6.173 3.012 1.00 97.56 84 GLU A C 1
ATOM 626 O O . GLU A 1 84 ? -1.339 -7.315 2.772 1.00 97.56 84 GLU A O 1
ATOM 631 N N . ALA A 1 85 ? -0.544 -5.830 4.238 1.00 97.31 85 ALA A N 1
ATOM 632 C CA . ALA A 1 85 ? -0.430 -6.823 5.299 1.00 97.31 85 ALA A CA 1
ATOM 633 C C . ALA A 1 85 ? -0.885 -6.303 6.657 1.00 97.31 85 ALA A C 1
ATOM 635 O O . ALA A 1 85 ? -0.675 -5.147 7.010 1.00 97.31 85 ALA A O 1
ATOM 636 N N . CYS A 1 86 ? -1.433 -7.208 7.467 1.00 98.12 86 CYS A N 1
ATOM 637 C CA . CYS A 1 86 ? -1.614 -6.962 8.891 1.00 98.12 86 CYS A CA 1
ATOM 638 C C . CYS A 1 86 ? -0.346 -7.348 9.648 1.00 98.12 86 CYS A C 1
ATOM 640 O O . CYS A 1 86 ? 0.047 -8.518 9.664 1.00 98.12 86 CYS A O 1
ATOM 642 N N . LEU A 1 87 ? 0.271 -6.381 10.319 1.00 96.25 87 LEU A N 1
ATOM 643 C CA . LEU A 1 87 ? 1.387 -6.626 11.222 1.00 96.25 87 LEU A CA 1
ATOM 644 C C . LEU A 1 87 ? 0.919 -7.369 12.488 1.00 96.25 87 LEU A C 1
ATOM 646 O O . LEU A 1 87 ? -0.248 -7.267 12.877 1.00 96.25 87 LEU A O 1
ATOM 650 N N . PRO A 1 88 ? 1.820 -8.070 13.206 1.00 96.06 88 PRO A N 1
ATOM 651 C CA . PRO A 1 88 ? 1.471 -8.782 14.441 1.00 96.06 88 PRO A CA 1
ATOM 652 C C . PRO A 1 88 ? 0.876 -7.898 15.547 1.00 96.06 88 PRO A C 1
ATOM 654 O O . PRO A 1 88 ? 0.164 -8.392 16.417 1.00 96.06 88 PRO A O 1
ATOM 657 N N . ASN A 1 89 ? 1.164 -6.594 15.524 1.00 94.00 89 ASN A N 1
ATOM 658 C CA . ASN A 1 89 ? 0.597 -5.605 16.443 1.00 94.00 89 ASN A CA 1
ATOM 659 C C . ASN A 1 89 ? -0.780 -5.069 15.995 1.00 94.00 89 ASN A C 1
ATOM 661 O O . ASN A 1 89 ? -1.328 -4.192 16.655 1.00 94.00 89 ASN A O 1
ATOM 665 N N . GLY A 1 90 ? -1.337 -5.585 14.896 1.00 96.00 90 GLY A N 1
ATOM 666 C CA . GLY A 1 90 ? -2.653 -5.223 14.375 1.00 96.00 90 GLY A CA 1
ATOM 667 C C . GLY A 1 90 ? -2.679 -4.004 13.452 1.00 96.00 90 GLY A C 1
ATOM 668 O O . GLY A 1 90 ? -3.765 -3.650 12.992 1.00 96.00 90 GLY A O 1
ATOM 669 N N . LEU A 1 91 ? -1.530 -3.379 13.168 1.00 97.94 91 LEU A N 1
ATOM 670 C CA . LEU A 1 91 ? -1.445 -2.288 12.194 1.00 97.94 91 LEU A CA 1
ATOM 671 C C . LEU A 1 91 ? -1.552 -2.818 10.763 1.00 97.94 91 LEU A C 1
ATOM 673 O O . LEU A 1 91 ? -1.067 -3.911 10.467 1.00 97.94 91 LEU A O 1
ATOM 677 N N . LEU A 1 92 ? -2.146 -2.023 9.880 1.00 98.56 92 LEU A N 1
ATOM 678 C CA . LEU A 1 92 ? -2.109 -2.248 8.436 1.00 98.56 92 LEU A CA 1
ATOM 679 C C . LEU A 1 92 ? -0.820 -1.652 7.857 1.00 98.56 92 LEU A C 1
ATOM 681 O O . LEU A 1 92 ? -0.466 -0.529 8.214 1.00 98.56 92 LEU A O 1
ATOM 685 N N . VAL A 1 93 ? -0.137 -2.397 6.989 1.00 97.88 93 VAL A N 1
ATOM 686 C CA . VAL A 1 93 ? 0.882 -1.888 6.059 1.00 97.88 93 VAL A CA 1
ATOM 687 C C . VAL A 1 93 ? 0.168 -1.490 4.782 1.00 97.88 93 VAL A C 1
ATOM 689 O O . VAL A 1 93 ? -0.383 -2.362 4.124 1.00 97.88 93 VAL A O 1
ATOM 692 N N . GLU A 1 94 ? 0.209 -0.209 4.457 1.00 97.94 94 GLU A N 1
ATOM 693 C CA . GLU A 1 94 ? -0.514 0.413 3.352 1.00 97.94 94 GLU A CA 1
ATOM 694 C C . GLU A 1 94 ? 0.469 0.851 2.266 1.00 97.94 94 GLU A C 1
ATOM 696 O O . GLU A 1 94 ? 1.446 1.559 2.557 1.00 97.94 94 GLU A O 1
ATOM 701 N N . SER A 1 95 ? 0.237 0.461 1.016 1.00 96.38 95 SER A N 1
ATOM 702 C CA . SER A 1 95 ? 1.067 0.948 -0.084 1.00 96.38 95 SER A CA 1
ATOM 703 C C . SER A 1 95 ? 0.814 2.426 -0.405 1.00 96.38 95 SER A C 1
ATOM 705 O O . SER A 1 95 ? -0.184 3.044 -0.051 1.00 96.38 95 SER A O 1
ATOM 707 N N . ASN A 1 96 ? 1.817 3.057 -1.010 1.00 96.62 96 ASN A N 1
ATOM 708 C CA . ASN A 1 96 ? 1.803 4.466 -1.394 1.00 96.62 96 ASN A CA 1
ATOM 709 C C . ASN A 1 96 ? 2.677 4.627 -2.665 1.00 96.62 96 ASN A C 1
ATOM 711 O O . ASN A 1 96 ? 3.305 3.645 -3.078 1.00 96.62 96 ASN A O 1
ATOM 715 N N . PRO A 1 97 ? 2.732 5.791 -3.351 1.00 93.62 97 PRO A N 1
ATOM 716 C CA . PRO A 1 97 ? 2.197 7.118 -3.009 1.00 93.62 97 PRO A CA 1
ATOM 717 C C . PRO A 1 97 ? 0.737 7.361 -3.422 1.00 93.62 97 PRO A C 1
ATOM 719 O O . PRO A 1 97 ? 0.045 8.169 -2.800 1.00 93.62 97 PRO A O 1
ATOM 722 N N . GLY A 1 98 ? 0.267 6.690 -4.470 1.00 94.31 98 GLY A N 1
ATOM 723 C CA . GLY A 1 98 ? -1.029 6.937 -5.082 1.00 94.31 98 GLY A CA 1
ATOM 724 C C . GLY A 1 98 ? -1.339 5.916 -6.168 1.00 94.31 98 GLY A C 1
ATOM 725 O O . GLY A 1 98 ? -0.445 5.266 -6.715 1.00 94.31 98 GLY A O 1
ATOM 726 N N . LYS A 1 99 ? -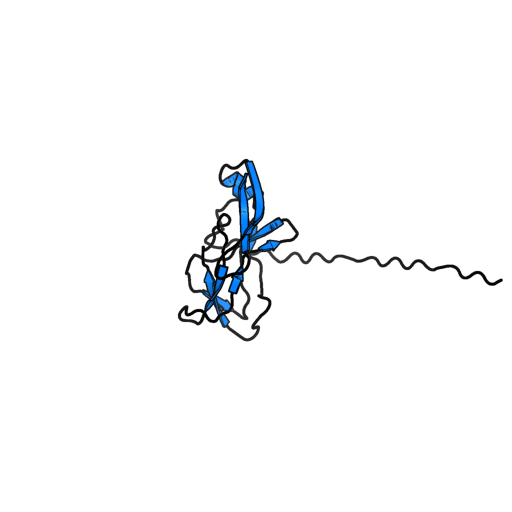2.627 5.781 -6.484 1.00 97.00 99 LYS A N 1
ATOM 727 C CA . LYS A 1 99 ? -3.105 4.812 -7.466 1.00 97.00 99 LYS A CA 1
ATOM 728 C C . LYS A 1 99 ? -2.490 5.053 -8.844 1.00 97.00 99 LYS A C 1
ATOM 730 O O . LYS A 1 99 ? -2.538 6.169 -9.360 1.00 97.00 99 LYS A O 1
ATOM 735 N N . ASP A 1 100 ? -1.975 3.982 -9.443 1.00 97.00 100 ASP A N 1
ATOM 736 C CA . ASP A 1 100 ? -1.336 3.931 -10.761 1.00 97.00 100 ASP A CA 1
ATOM 737 C C . ASP A 1 100 ? -0.116 4.865 -10.920 1.00 97.00 100 ASP A C 1
ATOM 739 O O . ASP A 1 100 ? 0.414 5.025 -12.027 1.00 97.00 100 ASP A O 1
ATOM 743 N N . GLU A 1 101 ? 0.371 5.453 -9.822 1.00 97.50 101 GLU A N 1
ATOM 744 C CA . GLU A 1 101 ? 1.525 6.343 -9.819 1.00 97.50 101 GLU A CA 1
ATOM 745 C C . GLU A 1 101 ? 2.817 5.528 -9.909 1.00 97.50 101 GLU A C 1
ATOM 747 O O . GLU A 1 101 ? 3.188 4.784 -8.997 1.00 97.50 101 GLU A O 1
ATOM 752 N N . LEU A 1 102 ? 3.509 5.673 -11.042 1.00 98.19 102 LEU A N 1
ATOM 753 C CA . LEU A 1 102 ? 4.804 5.044 -11.258 1.00 98.19 102 LEU A CA 1
ATOM 754 C C . LEU A 1 102 ? 5.859 5.718 -10.380 1.00 98.19 102 LEU A C 1
ATOM 756 O O . LEU A 1 102 ? 6.118 6.913 -10.526 1.00 98.19 102 LEU A O 1
ATOM 760 N N . HIS A 1 103 ? 6.509 4.937 -9.528 1.00 97.69 103 HIS A N 1
ATOM 761 C CA . HIS A 1 103 ? 7.570 5.415 -8.650 1.00 97.69 103 HIS A CA 1
ATOM 762 C C . HIS A 1 103 ? 8.686 4.375 -8.529 1.00 97.69 103 HIS A C 1
ATOM 764 O O . HIS A 1 103 ? 8.504 3.201 -8.849 1.00 97.69 103 HIS A O 1
ATOM 770 N N . SER A 1 104 ? 9.866 4.824 -8.105 1.00 97.75 104 SER A N 1
ATOM 771 C CA . SER A 1 104 ? 11.058 3.984 -8.001 1.00 97.75 104 SER A CA 1
ATOM 772 C C . SER A 1 104 ? 11.428 3.703 -6.549 1.00 97.75 104 SER A C 1
ATOM 774 O O . SER A 1 104 ? 11.394 4.620 -5.726 1.00 97.75 104 SER A O 1
ATOM 776 N N . HIS A 1 105 ? 11.885 2.492 -6.254 1.00 97.31 105 HIS A N 1
ATOM 777 C CA . HIS A 1 105 ? 12.518 2.132 -4.986 1.00 97.31 105 HIS A CA 1
ATOM 778 C C . HIS A 1 105 ? 14.019 1.980 -5.210 1.00 97.31 105 HIS A C 1
ATOM 780 O O . HIS A 1 105 ? 14.469 1.237 -6.084 1.00 97.31 105 HIS A O 1
ATOM 786 N N . LYS A 1 106 ? 14.814 2.711 -4.431 1.00 97.12 106 LYS A N 1
ATOM 787 C CA . LYS A 1 106 ? 16.272 2.603 -4.486 1.00 97.12 106 LYS A CA 1
ATOM 788 C C . LYS A 1 106 ? 16.702 1.397 -3.657 1.00 97.12 106 LYS A C 1
ATOM 790 O O . LYS A 1 106 ? 16.267 1.288 -2.515 1.00 97.12 106 LYS A O 1
ATOM 795 N N . HIS A 1 107 ? 17.571 0.547 -4.208 1.00 96.81 107 HIS A N 1
ATOM 796 C CA . HIS A 1 107 ? 17.970 -0.712 -3.568 1.00 96.81 107 HIS A CA 1
ATOM 797 C C . HIS A 1 107 ? 16.759 -1.590 -3.230 1.00 96.81 107 HIS A C 1
ATOM 799 O O . HIS A 1 107 ? 16.796 -2.315 -2.251 1.00 96.81 107 HIS A O 1
ATOM 805 N N . ASP A 1 108 ? 15.664 -1.453 -3.989 1.00 96.69 108 ASP A N 1
ATOM 806 C CA . ASP A 1 108 ? 14.407 -2.178 -3.774 1.00 96.69 108 ASP A CA 1
ATOM 807 C C . ASP A 1 108 ? 13.796 -2.015 -2.362 1.00 96.69 108 ASP A C 1
ATOM 809 O O . ASP A 1 108 ? 13.076 -2.891 -1.884 1.00 96.69 108 ASP A O 1
ATOM 813 N N . PHE A 1 109 ? 14.085 -0.887 -1.696 1.00 96.44 109 PHE A N 1
ATOM 814 C CA . PHE A 1 109 ? 13.452 -0.494 -0.437 1.00 96.44 109 PHE A CA 1
ATOM 815 C C . PHE A 1 109 ? 12.295 0.483 -0.665 1.00 96.44 109 PHE A C 1
ATOM 817 O O . PHE A 1 109 ? 12.478 1.613 -1.139 1.00 96.44 109 PHE A O 1
ATOM 824 N N . GLY A 1 110 ? 11.104 0.046 -0.270 1.00 95.19 110 GLY A N 1
ATOM 825 C CA . GLY A 1 110 ? 9.890 0.846 -0.207 1.00 95.19 110 GLY A CA 1
ATOM 826 C C . GLY A 1 110 ? 9.711 1.512 1.153 1.00 95.19 110 GLY A C 1
ATOM 827 O O . GLY A 1 110 ? 10.382 1.178 2.129 1.00 95.19 110 GLY A O 1
ATOM 828 N N . HIS A 1 111 ? 8.788 2.471 1.206 1.00 96.31 111 HIS A N 1
ATOM 829 C CA . HIS A 1 111 ? 8.414 3.172 2.435 1.00 96.31 111 HIS A CA 1
ATOM 830 C C . HIS A 1 111 ? 6.886 3.202 2.600 1.00 96.31 111 HIS A C 1
ATOM 832 O O . HIS A 1 111 ? 6.308 4.293 2.580 1.00 96.31 111 HIS A O 1
ATOM 838 N N . PRO A 1 112 ? 6.213 2.036 2.702 1.00 97.12 112 PRO A N 1
ATOM 839 C CA . PRO A 1 112 ? 4.765 1.981 2.887 1.00 97.12 112 PRO A CA 1
ATOM 840 C C . PRO A 1 112 ? 4.346 2.693 4.174 1.00 97.12 112 PRO A C 1
ATOM 842 O O . PRO A 1 112 ? 5.126 2.800 5.127 1.00 97.12 112 PRO A O 1
ATOM 845 N N . ASP A 1 113 ? 3.108 3.173 4.202 1.00 98.00 113 ASP A N 1
ATOM 846 C CA . ASP A 1 113 ? 2.505 3.741 5.399 1.00 98.00 113 ASP A CA 1
ATOM 847 C C . ASP A 1 113 ? 2.062 2.637 6.366 1.00 98.00 113 ASP A C 1
ATOM 849 O O . ASP A 1 113 ? 1.869 1.477 6.008 1.00 98.00 113 ASP A O 1
ATOM 853 N N . THR A 1 114 ? 1.888 3.011 7.627 1.00 98.00 114 THR A N 1
ATOM 854 C CA . THR A 1 114 ? 1.289 2.161 8.655 1.00 98.00 114 THR A CA 1
ATOM 855 C C . THR A 1 114 ? 0.053 2.827 9.226 1.00 98.00 114 THR A C 1
ATOM 857 O O . THR A 1 114 ? 0.067 4.023 9.533 1.00 98.00 114 THR A O 1
ATOM 860 N N . PHE A 1 115 ? -1.012 2.046 9.392 1.00 98.50 115 PHE A N 1
ATOM 861 C CA . PHE A 1 115 ? -2.298 2.533 9.877 1.00 98.50 115 PHE A CA 1
ATOM 862 C C . PHE A 1 115 ? -2.786 1.793 11.124 1.00 98.50 115 PHE A C 1
ATOM 864 O O . PHE A 1 115 ? -2.836 0.563 11.172 1.00 98.50 115 PHE A O 1
ATOM 871 N N . ASP A 1 116 ? -3.231 2.565 12.117 1.00 98.50 116 ASP A N 1
ATOM 872 C CA . ASP A 1 116 ? -4.159 2.108 13.147 1.00 98.50 116 ASP A CA 1
ATOM 873 C C . ASP A 1 116 ? -5.554 1.971 12.536 1.00 98.50 116 ASP A C 1
ATOM 875 O O . ASP A 1 116 ? -6.263 2.966 12.346 1.00 98.50 116 ASP A O 1
ATOM 879 N N . CYS A 1 117 ? -5.988 0.746 12.254 1.00 98.62 117 CYS A N 1
ATOM 880 C CA . CYS A 1 117 ? -7.317 0.547 11.689 1.00 98.62 117 CYS A CA 1
ATOM 881 C C . CYS A 1 117 ? -8.451 0.976 12.621 1.00 98.62 117 CYS A C 1
ATOM 883 O O . CYS A 1 117 ? -9.495 1.411 12.139 1.00 98.62 117 CYS A O 1
ATOM 885 N N . ASN A 1 118 ? -8.269 0.905 13.941 1.00 98.62 118 ASN A N 1
ATOM 886 C CA . ASN A 1 118 ? -9.289 1.366 14.870 1.00 98.62 118 ASN A CA 1
ATOM 887 C C . ASN A 1 118 ? -9.400 2.895 14.836 1.00 98.62 118 ASN A C 1
ATOM 889 O O . ASN A 1 118 ? -10.499 3.429 14.681 1.00 98.62 118 ASN A O 1
ATOM 893 N N . ALA A 1 119 ? -8.273 3.607 14.912 1.00 98.50 119 ALA A N 1
ATOM 894 C CA . ALA A 1 119 ? -8.286 5.067 14.843 1.00 98.50 119 ALA A CA 1
ATOM 895 C C . ALA A 1 119 ? -8.730 5.582 13.463 1.00 98.50 119 ALA A C 1
ATOM 897 O O . ALA A 1 119 ? -9.455 6.576 13.392 1.00 98.50 119 ALA A O 1
ATOM 898 N N . TRP A 1 120 ? -8.352 4.900 12.376 1.00 98.56 120 TRP A N 1
ATOM 899 C CA . TRP A 1 120 ? -8.817 5.221 11.026 1.00 98.56 120 TRP A CA 1
ATOM 900 C C . TRP A 1 120 ? -10.337 5.066 10.902 1.00 98.56 120 TRP A C 1
ATOM 902 O O . TRP A 1 120 ? -11.014 5.997 10.461 1.00 98.56 120 TRP A O 1
ATOM 912 N N . CYS A 1 121 ? -10.904 3.946 11.360 1.00 98.69 121 CYS A N 1
ATOM 913 C CA . CYS A 1 121 ? -12.348 3.714 11.325 1.00 98.69 121 CYS A CA 1
ATOM 914 C C . CYS A 1 121 ? -13.129 4.724 12.182 1.00 98.69 121 CYS A C 1
ATOM 916 O O . CYS A 1 121 ? -14.114 5.292 11.707 1.00 98.69 121 CYS A O 1
ATOM 918 N N . ILE A 1 122 ? -12.665 5.022 13.402 1.00 98.56 122 ILE A N 1
ATOM 919 C CA . ILE A 1 122 ? -13.274 6.052 14.264 1.00 98.56 122 ILE A CA 1
ATOM 920 C C . ILE A 1 122 ? -13.223 7.430 13.592 1.00 98.56 122 ILE A C 1
ATOM 922 O O . ILE A 1 122 ? -14.223 8.148 13.577 1.00 98.56 122 ILE A O 1
ATOM 926 N N . GLY A 1 123 ? -12.093 7.785 12.972 1.00 98.06 123 GLY A N 1
ATOM 927 C CA . GLY A 1 123 ? -11.952 9.022 12.198 1.00 98.06 123 GLY A CA 1
ATOM 928 C C . GLY A 1 123 ? -12.919 9.124 11.013 1.00 98.06 123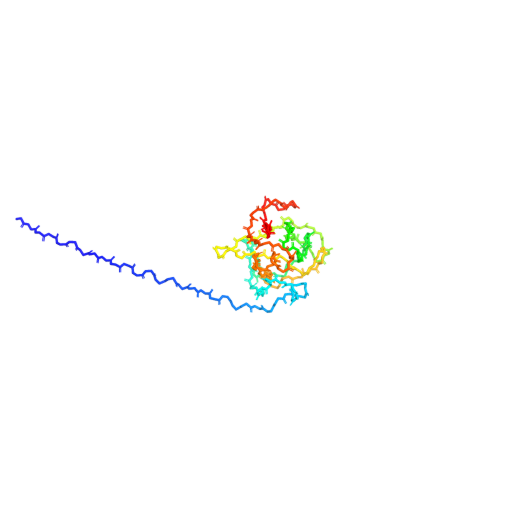 GLY A C 1
ATOM 929 O O . GLY A 1 123 ? -13.318 10.223 10.637 1.00 98.06 123 GLY A O 1
ATOM 930 N N . ASN A 1 124 ? -13.361 7.982 10.480 1.00 97.44 124 ASN A N 1
ATOM 931 C CA . ASN A 1 124 ? -14.366 7.872 9.419 1.00 97.44 124 ASN A CA 1
ATOM 932 C C . ASN A 1 124 ? -15.803 7.673 9.949 1.00 97.44 124 ASN A C 1
ATOM 934 O O . ASN A 1 124 ? -16.704 7.293 9.197 1.00 97.44 124 ASN A O 1
ATOM 938 N N . GLY A 1 125 ? -16.044 7.933 11.239 1.00 98.19 125 GLY A N 1
ATOM 939 C CA . GLY A 1 125 ? -17.378 7.898 11.844 1.00 98.19 125 GLY A CA 1
ATOM 940 C C . GLY A 1 125 ? -17.912 6.494 12.134 1.00 98.19 125 GLY A C 1
ATOM 941 O O . GLY A 1 125 ? -19.127 6.306 12.207 1.00 98.19 125 GLY A O 1
ATOM 942 N N . LYS A 1 126 ? -17.027 5.503 12.262 1.00 98.50 126 LYS A N 1
ATOM 943 C CA . LYS A 1 126 ? -17.353 4.128 12.672 1.00 98.50 126 LYS A CA 1
ATOM 944 C C . LYS A 1 126 ? -17.068 3.927 14.160 1.00 98.50 126 LYS A C 1
ATOM 946 O O . LYS A 1 126 ? -16.474 4.794 14.798 1.00 98.50 126 LYS A O 1
ATOM 951 N N . ASN A 1 127 ? -17.517 2.811 14.731 1.00 98.19 127 ASN A N 1
ATOM 952 C CA . ASN A 1 127 ? -17.359 2.556 16.166 1.00 98.19 127 ASN A CA 1
ATOM 953 C C . ASN A 1 127 ? -15.987 1.967 16.484 1.00 98.19 127 ASN A C 1
ATOM 955 O O . ASN A 1 127 ? -15.372 2.321 17.488 1.00 98.19 127 ASN A O 1
ATOM 959 N N . SER A 1 128 ? -15.523 1.068 15.622 1.00 98.50 128 SER A N 1
ATOM 960 C CA . SER A 1 128 ? -14.244 0.383 15.763 1.00 98.50 128 SER A CA 1
ATOM 961 C C . SER A 1 128 ? -13.715 -0.074 14.411 1.00 98.50 128 SER A C 1
ATOM 963 O O . SER A 1 128 ? -14.403 -0.015 13.389 1.00 98.50 128 SER A O 1
ATOM 965 N N . GLY A 1 129 ? -12.468 -0.531 14.406 1.00 98.44 129 GL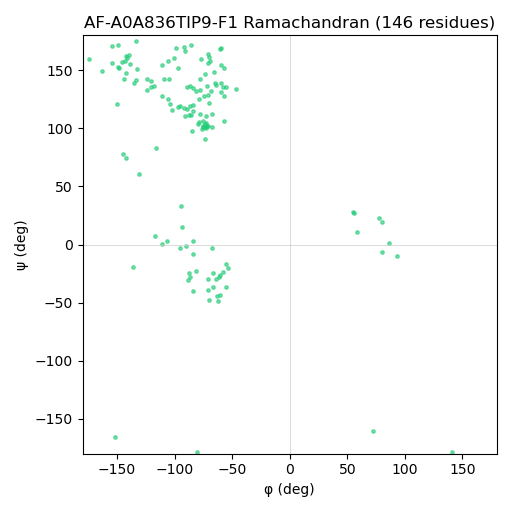Y A N 1
ATOM 966 C CA . GLY A 1 129 ? -11.838 -1.109 13.230 1.00 98.44 129 GLY A CA 1
ATOM 967 C C . GLY A 1 129 ? -10.726 -2.074 13.588 1.00 98.44 129 GLY A C 1
ATOM 968 O O . GLY A 1 129 ? -10.138 -1.999 14.666 1.00 98.44 129 GLY A O 1
ATOM 969 N N . SER A 1 130 ? -10.425 -2.991 12.676 1.00 98.62 130 SER A N 1
ATOM 970 C CA . SER A 1 130 ? -9.266 -3.874 12.800 1.00 98.62 130 SER A CA 1
ATOM 971 C C . SER A 1 130 ? -8.708 -4.237 11.433 1.00 98.62 130 SER A C 1
ATOM 973 O O . SER A 1 130 ? -9.444 -4.276 10.446 1.00 98.62 1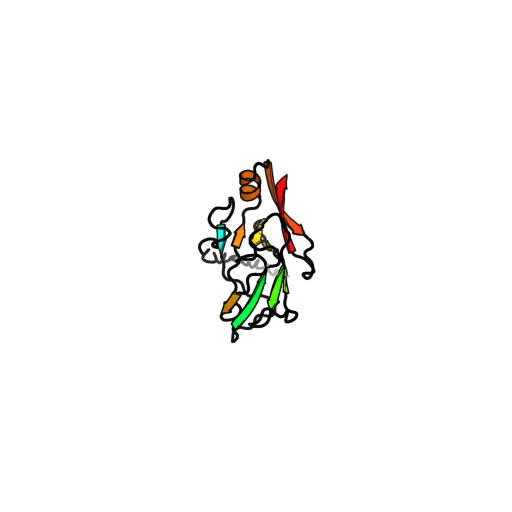30 SER A O 1
ATOM 975 N N . CYS A 1 131 ? -7.407 -4.515 11.382 1.00 98.75 131 CYS A N 1
ATOM 976 C CA . CYS A 1 131 ? -6.795 -5.027 10.168 1.00 98.75 131 CYS A CA 1
ATOM 977 C C . CYS A 1 131 ? -7.301 -6.451 9.883 1.00 98.75 131 CYS A C 1
ATOM 979 O O . CYS A 1 131 ? -7.339 -7.302 10.782 1.00 98.75 131 CYS A O 1
ATOM 981 N N . LYS A 1 132 ? -7.705 -6.717 8.640 1.00 98.50 132 LYS A N 1
ATOM 982 C CA . LYS A 1 132 ? -8.176 -8.019 8.157 1.00 98.50 132 LYS A CA 1
ATOM 983 C C . LYS A 1 132 ? -7.524 -8.352 6.827 1.00 98.50 132 LYS A C 1
ATOM 985 O O . LYS A 1 132 ? -7.405 -7.488 5.971 1.00 98.50 132 LYS A O 1
ATOM 990 N N . VAL A 1 133 ? -7.188 -9.625 6.638 1.00 98.12 133 VAL A N 1
ATOM 991 C CA . VAL A 1 133 ? -6.766 -10.140 5.330 1.00 98.12 133 VAL A CA 1
ATOM 992 C C . VAL A 1 133 ? -7.928 -10.031 4.341 1.00 98.12 133 VAL A C 1
ATOM 994 O O . VAL A 1 133 ? -9.067 -10.370 4.674 1.00 98.12 133 VAL A O 1
ATOM 997 N N . ALA A 1 134 ? -7.625 -9.590 3.126 1.00 97.81 134 ALA A N 1
ATOM 998 C CA . ALA A 1 134 ? -8.567 -9.434 2.029 1.00 97.81 134 ALA A CA 1
ATOM 999 C C . ALA A 1 134 ? -7.942 -9.895 0.702 1.00 97.81 134 ALA A C 1
ATOM 1001 O O . ALA A 1 134 ? -6.729 -10.064 0.588 1.00 97.81 134 ALA A O 1
ATOM 1002 N N . ALA A 1 135 ? -8.778 -10.138 -0.306 1.00 96.81 135 ALA A N 1
ATOM 1003 C CA . ALA A 1 135 ? -8.315 -10.487 -1.647 1.00 96.81 135 ALA A CA 1
ATOM 1004 C C . ALA A 1 135 ? -8.104 -9.219 -2.487 1.00 96.81 135 ALA A C 1
ATOM 1006 O O . ALA A 1 135 ? -8.983 -8.359 -2.500 1.00 96.81 135 ALA A O 1
ATOM 1007 N N . ALA A 1 136 ? -6.994 -9.147 -3.226 1.00 96.06 136 ALA A N 1
ATOM 1008 C CA . ALA A 1 136 ? -6.653 -8.000 -4.072 1.00 96.06 136 ALA A CA 1
ATOM 1009 C C . ALA A 1 136 ? -5.940 -8.432 -5.367 1.00 96.06 136 ALA A C 1
ATOM 1011 O O . ALA A 1 136 ? -4.719 -8.329 -5.459 1.00 96.06 136 ALA A O 1
ATOM 1012 N N . PRO A 1 137 ? -6.654 -8.938 -6.390 1.00 94.06 137 PRO A N 1
ATOM 1013 C CA . PRO A 1 137 ? -6.018 -9.300 -7.655 1.00 94.06 137 PRO A CA 1
ATOM 1014 C C . PRO A 1 137 ? -5.228 -8.115 -8.256 1.00 94.06 137 PRO A C 1
ATOM 1016 O O . PRO A 1 137 ? -5.769 -7.011 -8.304 1.00 94.06 137 PRO A O 1
ATOM 1019 N N . PRO A 1 138 ? -3.992 -8.319 -8.760 1.00 95.50 138 PRO A N 1
ATOM 1020 C CA . PRO A 1 138 ? -3.356 -9.609 -9.045 1.00 95.50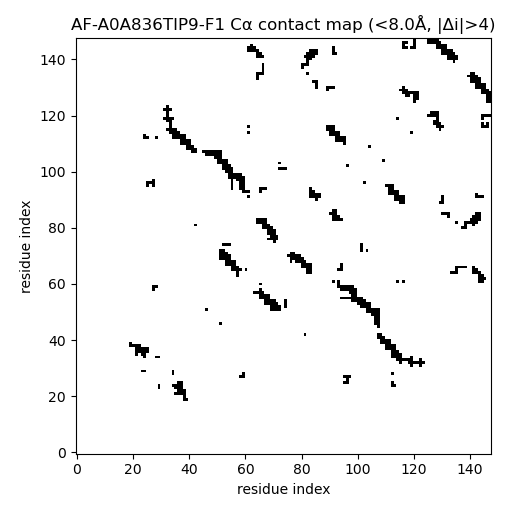 138 PRO A CA 1
ATOM 1021 C C . PRO A 1 138 ? -2.664 -10.280 -7.847 1.00 95.50 138 PRO A C 1
ATOM 1023 O O . PRO A 1 138 ? -2.278 -11.443 -7.959 1.00 95.50 138 PRO A O 1
ATOM 1026 N N . CYS A 1 139 ? -2.540 -9.604 -6.706 1.00 95.81 139 CYS A N 1
ATOM 1027 C CA . CYS A 1 139 ? -2.019 -10.199 -5.485 1.00 95.81 139 CYS A CA 1
ATOM 1028 C C . CYS A 1 139 ? -2.950 -11.315 -4.974 1.00 95.81 139 CYS A C 1
ATOM 1030 O O . CYS A 1 139 ? -4.179 -11.217 -4.994 1.00 95.81 139 CYS A O 1
ATOM 1032 N N . SER A 1 140 ? -2.353 -12.412 -4.505 1.00 92.81 140 SER A N 1
ATOM 1033 C CA . SER A 1 140 ? -3.094 -13.564 -3.971 1.00 92.81 140 SER A CA 1
ATOM 1034 C C . SER A 1 140 ? -3.758 -13.265 -2.624 1.00 92.81 140 SER A C 1
ATOM 1036 O O . SER A 1 140 ? -4.807 -13.828 -2.313 1.00 92.81 140 SER A O 1
ATOM 1038 N N . GLN A 1 141 ? -3.157 -12.366 -1.848 1.00 94.94 141 GLN A N 1
ATOM 1039 C CA . GLN A 1 141 ? -3.638 -11.869 -0.565 1.00 94.94 141 GLN A CA 1
ATOM 1040 C C . GLN A 1 141 ? -3.168 -10.428 -0.364 1.00 94.94 141 GLN A C 1
ATOM 1042 O O . GLN A 1 141 ? -2.136 -10.035 -0.905 1.00 94.94 141 GLN A O 1
ATOM 1047 N N . SER A 1 142 ? -3.935 -9.681 0.417 1.00 97.94 142 SER A N 1
ATOM 1048 C CA . SER A 1 142 ? -3.667 -8.317 0.860 1.00 97.94 142 SER A CA 1
ATOM 1049 C C . SER A 1 142 ? -4.348 -8.096 2.222 1.00 97.94 142 SER A C 1
ATOM 1051 O O . SER A 1 142 ? -4.788 -9.063 2.862 1.00 97.94 142 SER A O 1
ATOM 1053 N N . ALA A 1 143 ? -4.485 -6.860 2.682 1.00 98.50 143 ALA A N 1
ATOM 1054 C CA . ALA A 1 143 ? -5.161 -6.522 3.923 1.00 98.50 143 ALA A CA 1
ATOM 1055 C C . ALA A 1 143 ? -5.962 -5.223 3.797 1.00 98.50 143 ALA A C 1
ATOM 1057 O O . ALA A 1 143 ? -5.770 -4.466 2.864 1.00 98.50 143 ALA A O 1
ATOM 1058 N N . ILE A 1 144 ? -6.895 -5.007 4.724 1.00 98.69 144 ILE A N 1
ATOM 1059 C CA . ILE A 1 144 ? -7.685 -3.779 4.849 1.00 98.69 144 ILE A CA 1
ATOM 1060 C C . ILE A 1 144 ? -7.920 -3.448 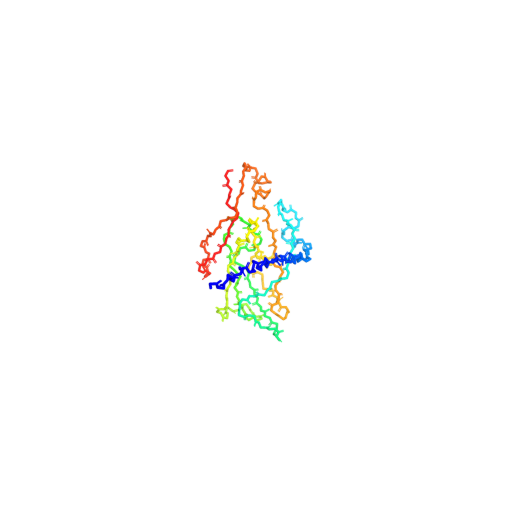6.317 1.00 98.69 144 ILE A C 1
ATOM 1062 O O . ILE A 1 144 ? -7.981 -4.333 7.174 1.00 98.69 144 ILE A O 1
ATOM 1066 N N . CYS A 1 145 ? -8.205 -2.188 6.596 1.00 98.69 145 CYS A N 1
ATOM 1067 C CA . CYS A 1 145 ? -8.943 -1.748 7.764 1.00 98.69 145 CYS A CA 1
ATOM 1068 C C . CYS A 1 145 ? -10.442 -2.015 7.584 1.00 98.69 145 CYS A C 1
ATOM 1070 O O . CYS A 1 145 ? -11.179 -1.250 6.962 1.00 98.69 145 CYS A O 1
ATOM 1072 N N . ALA A 1 146 ? -10.915 -3.105 8.185 1.00 98.56 146 ALA A N 1
ATOM 1073 C CA . ALA A 1 146 ? -12.334 -3.422 8.248 1.00 98.56 146 ALA A CA 1
ATOM 1074 C C . ALA A 1 146 ? -12.985 -2.679 9.425 1.00 98.56 146 ALA A C 1
ATOM 1076 O O . ALA A 1 146 ? -12.596 -2.889 10.578 1.00 98.56 146 ALA A O 1
ATOM 1077 N N . CYS A 1 147 ? -13.973 -1.830 9.130 1.00 98.44 147 CYS A N 1
ATOM 1078 C CA . CYS A 1 147 ? -14.706 -1.060 10.136 1.00 98.44 147 CYS A CA 1
ATOM 1079 C C . CYS A 1 147 ? -16.032 -1.705 10.549 1.00 98.44 147 CYS A C 1
ATOM 1081 O O . CYS A 1 147 ? -16.702 -2.336 9.728 1.00 98.44 147 CYS A O 1
ATOM 1083 N N . GLU A 1 148 ? -16.442 -1.433 11.789 1.00 94.12 148 GLU A N 1
ATOM 1084 C CA . GLU A 1 148 ? -17.702 -1.872 12.410 1.00 94.12 148 GLU A CA 1
ATOM 1085 C C . GLU A 1 148 ? -18.546 -0.686 12.910 1.00 94.12 148 GLU A C 1
ATOM 1087 O O . GLU A 1 148 ? -17.981 0.291 13.466 1.00 94.12 148 GLU A O 1
#

pLDDT: mean 90.57, std 15.51, range [42.03, 98.75]